Protein AF-A0A0D2QR44-F1 (afdb_monomer)

Sequence (131 aa):
MMFTFQMMFKLMETIKKEKNPEISSSHFKTGRKKSSKQIGGAARLSSQIEKLCNAADNMSQATSSLTPVMDPYGILQAVKVLDSMLGEVPKASPLYFFALKLLLNKDKRIMFLSINPKIRVLWLKTEMEDS

Solvent-accessible surface area (backbone atoms only — not comparable to full-atom values): 8217 Å² total; per-residue (Å²): 126,66,71,63,57,56,52,53,54,56,52,54,57,55,63,62,67,77,72,74,86,84,83,81,87,75,93,77,85,90,76,92,75,92,75,75,90,69,74,48,70,66,59,56,49,51,54,50,51,51,52,50,51,51,51,51,50,52,51,52,48,59,62,66,67,50,73,75,82,71,59,87,71,31,61,71,52,52,50,53,55,53,63,71,40,39,92,84,41,41,90,83,37,72,66,36,58,47,48,60,59,48,44,68,40,66,67,57,28,44,48,59,70,70,44,60,78,93,49,43,67,59,52,54,50,54,56,60,73,76,104

Structure (mmCIF, N/CA/C/O backbone):
data_AF-A0A0D2QR44-F1
#
_entry.id   AF-A0A0D2QR44-F1
#
loop_
_atom_site.group_PDB
_atom_site.id
_atom_site.type_symbol
_atom_site.label_atom_id
_atom_site.label_alt_id
_atom_site.label_comp_id
_atom_site.label_asym_id
_atom_site.label_entity_id
_atom_site.label_seq_id
_atom_site.pdbx_PDB_ins_code
_atom_site.Cartn_x
_atom_site.Cartn_y
_atom_site.Cartn_z
_atom_site.occupancy
_atom_site.B_iso_or_equiv
_atom_site.auth_seq_id
_atom_site.auth_comp_id
_atom_site.auth_asym_id
_atom_site.auth_atom_id
_atom_site.pdbx_PDB_model_num
ATOM 1 N N . MET A 1 1 ? 35.447 -0.495 -7.111 1.00 52.38 1 MET A N 1
ATOM 2 C CA . MET A 1 1 ? 35.273 0.828 -7.759 1.00 52.38 1 MET A CA 1
ATOM 3 C C . MET A 1 1 ? 36.413 1.229 -8.717 1.00 52.38 1 MET A C 1
ATOM 5 O O . MET A 1 1 ? 36.243 2.204 -9.427 1.00 52.38 1 MET A O 1
ATOM 9 N N . MET A 1 2 ? 37.546 0.504 -8.798 1.00 52.31 2 MET A N 1
ATOM 10 C CA . MET A 1 2 ? 38.685 0.869 -9.677 1.00 52.31 2 MET A CA 1
ATOM 11 C C . MET A 1 2 ? 38.517 0.517 -11.168 1.00 52.31 2 MET A C 1
ATOM 13 O O . MET A 1 2 ? 39.146 1.145 -12.015 1.00 52.31 2 MET A O 1
ATOM 17 N N . PHE A 1 3 ? 37.666 -0.452 -11.519 1.00 51.34 3 PHE A N 1
ATOM 18 C CA . PHE A 1 3 ? 37.537 -0.915 -12.910 1.00 51.34 3 PHE A CA 1
ATOM 19 C C . PHE A 1 3 ? 36.900 0.117 -13.854 1.00 51.34 3 PHE A C 1
ATOM 21 O O . PHE A 1 3 ? 37.246 0.175 -15.031 1.00 51.34 3 PHE A O 1
ATOM 28 N N . THR A 1 4 ? 36.022 0.982 -13.343 1.00 63.28 4 THR A N 1
ATOM 29 C CA . THR A 1 4 ? 35.359 2.025 -14.140 1.00 63.28 4 THR A CA 1
ATOM 30 C C . THR A 1 4 ? 36.287 3.201 -14.448 1.00 63.28 4 THR A C 1
ATOM 32 O O . THR A 1 4 ? 36.274 3.716 -15.565 1.00 63.28 4 THR A O 1
ATOM 35 N N . PHE A 1 5 ? 37.159 3.576 -13.508 1.00 67.00 5 PHE A N 1
ATOM 36 C CA . PHE A 1 5 ? 38.155 4.631 -13.721 1.00 67.00 5 PHE A CA 1
ATOM 37 C C . PHE A 1 5 ? 39.214 4.235 -14.755 1.00 67.00 5 PHE A C 1
ATOM 39 O O . PHE A 1 5 ? 39.564 5.047 -15.610 1.00 67.00 5 PHE A O 1
ATOM 46 N N . GLN A 1 6 ? 39.662 2.975 -14.749 1.00 60.22 6 GLN A N 1
ATOM 47 C CA . GLN A 1 6 ? 40.637 2.490 -15.728 1.00 60.22 6 GLN A CA 1
ATOM 48 C C . GLN A 1 6 ? 40.085 2.516 -17.163 1.00 60.22 6 GLN A C 1
ATOM 50 O O . GLN A 1 6 ? 40.810 2.833 -18.109 1.00 60.22 6 GLN A O 1
ATOM 55 N N . MET A 1 7 ? 38.794 2.213 -17.330 1.00 78.56 7 MET A N 1
ATOM 56 C CA . MET A 1 7 ? 38.137 2.222 -18.638 1.00 78.56 7 MET A CA 1
ATOM 57 C C . MET A 1 7 ? 37.952 3.649 -19.172 1.00 78.56 7 MET A C 1
ATOM 59 O O . MET A 1 7 ? 38.228 3.906 -20.343 1.00 78.56 7 MET A O 1
ATOM 63 N N . MET A 1 8 ? 37.578 4.593 -18.301 1.00 78.50 8 MET A N 1
ATOM 64 C CA . MET A 1 8 ? 37.473 6.017 -18.645 1.00 78.50 8 MET A CA 1
ATOM 65 C C . MET A 1 8 ? 38.831 6.630 -19.016 1.00 78.50 8 MET A C 1
ATOM 67 O O . MET A 1 8 ? 38.921 7.368 -19.995 1.00 78.50 8 MET A O 1
ATOM 71 N N . PHE A 1 9 ? 39.905 6.281 -18.297 1.00 78.50 9 PHE A N 1
ATOM 72 C CA . PHE A 1 9 ? 41.252 6.775 -18.604 1.00 78.50 9 PHE A CA 1
ATOM 73 C C . PHE A 1 9 ? 41.734 6.299 -19.984 1.00 78.50 9 PHE A C 1
ATOM 75 O O . PHE A 1 9 ? 42.257 7.084 -20.773 1.00 78.50 9 PHE A O 1
ATOM 82 N N . LYS A 1 10 ? 41.476 5.031 -20.329 1.00 75.38 10 LYS A N 1
ATOM 83 C CA . LYS A 1 10 ? 41.858 4.467 -21.633 1.00 75.38 10 LYS A CA 1
ATOM 84 C C . LYS A 1 10 ? 41.063 5.063 -22.800 1.00 75.38 10 LYS A C 1
ATOM 86 O O . LYS A 1 10 ? 41.621 5.220 -23.887 1.00 75.38 10 LYS A O 1
ATOM 91 N N . LEU A 1 11 ? 39.804 5.433 -22.560 1.00 74.88 11 LEU A N 1
ATOM 92 C CA . LEU A 1 11 ? 38.959 6.136 -23.528 1.00 74.88 11 LEU A CA 1
ATOM 93 C C . LEU A 1 11 ? 39.452 7.575 -23.774 1.00 74.88 11 LEU A C 1
ATOM 95 O O . LEU A 1 11 ? 39.501 8.031 -24.914 1.00 74.88 11 LEU A O 1
ATOM 99 N N . MET A 1 12 ? 39.892 8.272 -22.723 1.00 76.81 12 MET A N 1
ATOM 100 C CA . MET A 1 12 ? 40.434 9.631 -22.841 1.00 76.81 12 MET A CA 1
ATOM 101 C C . MET A 1 12 ? 41.740 9.664 -23.658 1.00 76.81 12 MET A C 1
ATOM 103 O O . MET A 1 12 ? 41.935 10.552 -24.489 1.00 76.81 12 MET A O 1
ATOM 107 N N . GLU A 1 13 ? 42.611 8.668 -23.471 1.00 70.25 13 GLU A N 1
ATOM 108 C CA . GLU A 1 13 ? 43.870 8.528 -24.218 1.00 70.25 13 GLU A CA 1
ATOM 109 C C . GLU A 1 13 ? 43.649 8.229 -25.711 1.00 70.25 13 GLU A C 1
ATOM 111 O O . GLU A 1 13 ? 44.406 8.700 -26.562 1.00 70.25 13 GLU A O 1
ATOM 116 N N . THR A 1 14 ? 42.591 7.486 -26.056 1.00 68.00 14 THR A N 1
ATOM 117 C CA . THR A 1 14 ? 42.259 7.190 -27.461 1.00 68.00 14 THR A CA 1
ATOM 118 C C . THR A 1 14 ? 41.724 8.422 -28.187 1.00 68.00 14 THR A C 1
ATOM 120 O O . THR A 1 14 ? 42.151 8.692 -29.306 1.00 68.00 14 THR A O 1
ATOM 123 N N . ILE A 1 15 ? 40.892 9.232 -27.524 1.00 65.12 15 ILE A N 1
ATOM 124 C CA . ILE A 1 15 ? 40.333 10.470 -28.095 1.00 65.12 15 ILE A CA 1
ATOM 125 C C . ILE A 1 15 ? 41.415 11.548 -28.297 1.00 65.12 15 ILE A C 1
ATOM 127 O O . ILE A 1 15 ? 41.349 12.336 -29.241 1.00 65.12 15 ILE A O 1
ATOM 131 N N . LYS A 1 16 ? 42.450 11.589 -27.447 1.00 57.41 16 LYS A N 1
ATOM 132 C CA . LYS A 1 16 ? 43.563 12.549 -27.585 1.00 57.41 16 LYS A CA 1
ATOM 133 C C . LYS A 1 16 ? 44.485 12.252 -28.771 1.00 57.41 16 LYS A C 1
ATOM 135 O O . LYS A 1 16 ? 45.085 13.181 -29.309 1.00 57.41 16 LYS A O 1
ATOM 140 N N . LYS A 1 17 ? 44.611 10.983 -29.173 1.00 56.00 17 LYS A N 1
ATOM 141 C CA . LYS A 1 17 ? 45.525 10.553 -30.246 1.00 56.00 17 LYS A CA 1
ATOM 142 C C . LYS A 1 17 ? 45.035 10.910 -31.653 1.00 56.00 17 LYS A C 1
ATOM 144 O O . LYS A 1 17 ? 45.849 11.023 -32.561 1.00 56.00 17 LYS A O 1
ATOM 149 N N . GLU A 1 18 ? 43.740 11.156 -31.826 1.00 51.72 18 GLU A N 1
ATOM 150 C CA . GLU A 1 18 ? 43.102 11.475 -33.113 1.00 51.72 18 GLU A CA 1
ATOM 151 C C . GLU A 1 18 ? 43.040 12.994 -33.391 1.00 51.72 18 GLU A C 1
ATOM 153 O O . GLU A 1 18 ? 42.087 13.511 -33.968 1.00 51.72 18 GLU A O 1
ATOM 158 N N . LYS A 1 19 ? 44.032 13.760 -32.918 1.00 46.28 19 LYS A N 1
ATOM 159 C CA . LYS A 1 19 ? 44.048 15.230 -33.039 1.00 46.28 19 LYS A CA 1
ATOM 160 C C . LYS A 1 19 ? 45.389 15.815 -33.481 1.00 46.28 19 LYS A C 1
ATOM 162 O O . LYS A 1 19 ? 45.726 16.927 -33.085 1.00 46.28 19 LYS A O 1
ATOM 167 N N . ASN A 1 20 ? 46.149 15.110 -34.321 1.00 48.16 20 ASN A N 1
ATOM 168 C CA . ASN A 1 20 ? 47.344 15.697 -34.928 1.00 48.16 20 ASN A CA 1
ATOM 169 C C . ASN A 1 20 ? 47.417 15.420 -36.441 1.00 48.16 20 ASN A C 1
ATOM 171 O O . ASN A 1 20 ? 47.643 14.274 -36.828 1.00 48.16 20 ASN A O 1
ATOM 175 N N . PRO A 1 21 ? 47.210 16.428 -37.309 1.00 45.22 21 PRO A N 1
ATOM 176 C CA . PRO A 1 21 ? 47.443 16.289 -38.737 1.00 45.22 21 PRO A CA 1
ATOM 177 C C . PRO A 1 21 ? 48.887 16.693 -39.073 1.00 45.22 21 PRO A C 1
ATOM 179 O O . PRO A 1 21 ? 49.231 17.874 -39.064 1.00 45.22 21 PRO A O 1
ATOM 182 N N . GLU A 1 22 ? 49.735 15.719 -39.404 1.00 40.97 22 GLU A N 1
ATOM 183 C CA . GLU A 1 22 ? 51.009 15.980 -40.084 1.00 40.97 22 GLU A CA 1
ATOM 184 C C . GLU A 1 22 ? 50.724 16.389 -41.538 1.00 40.97 22 GLU A C 1
ATOM 186 O O . GLU A 1 22 ? 50.303 15.584 -42.369 1.00 40.97 22 GLU A O 1
ATOM 191 N N . ILE A 1 23 ? 50.917 17.672 -41.851 1.00 41.09 23 ILE A N 1
ATOM 192 C CA . ILE A 1 23 ? 50.747 18.216 -43.202 1.00 41.09 23 ILE A CA 1
ATOM 193 C C . ILE A 1 23 ? 52.043 17.978 -43.984 1.00 41.09 23 ILE A C 1
ATOM 195 O O . ILE A 1 23 ? 52.993 18.756 -43.909 1.00 41.09 23 ILE A O 1
ATOM 199 N N . SER A 1 24 ? 52.064 16.898 -44.764 1.00 38.44 24 SER A N 1
ATOM 200 C CA . SER A 1 24 ? 53.036 16.685 -45.838 1.00 38.44 24 SER A CA 1
ATOM 201 C C . SER A 1 24 ? 52.588 17.455 -47.085 1.00 38.44 24 SER A C 1
ATOM 203 O O . SER A 1 24 ? 51.606 17.118 -47.748 1.00 38.44 24 SER A O 1
ATOM 205 N N . SER A 1 25 ? 53.297 18.547 -47.358 1.00 50.03 25 SER A N 1
ATOM 206 C CA . SER A 1 25 ? 53.153 19.402 -48.536 1.00 50.03 25 SER A CA 1
ATOM 207 C C . SER A 1 25 ? 53.714 18.701 -49.777 1.00 50.03 25 SER A C 1
ATOM 209 O O . SER A 1 25 ? 54.912 18.429 -49.845 1.00 50.03 25 SER A O 1
ATOM 211 N N . SER A 1 26 ? 52.87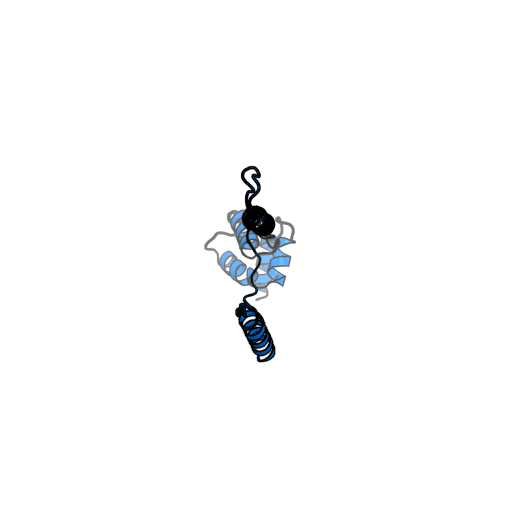8 18.446 -50.789 1.00 45.66 26 SER A N 1
ATOM 212 C CA . SER A 1 26 ? 53.368 18.131 -52.136 1.00 45.66 26 SER A CA 1
ATOM 213 C C . SER A 1 26 ? 52.589 18.890 -53.213 1.00 45.66 26 SER A C 1
ATOM 215 O O . SER A 1 26 ? 51.360 18.905 -53.272 1.00 45.66 26 SER A O 1
ATOM 217 N N . HIS A 1 27 ? 53.368 19.595 -54.032 1.00 43.47 27 HIS A N 1
ATOM 218 C CA . HIS A 1 27 ? 52.964 20.481 -55.115 1.00 43.47 27 HIS A CA 1
ATOM 219 C C . HIS A 1 27 ? 52.148 19.762 -56.200 1.00 43.47 27 HIS A C 1
ATOM 221 O O . HIS A 1 27 ? 52.648 18.837 -56.835 1.00 43.47 27 HIS A O 1
ATOM 227 N N . PHE A 1 28 ? 50.969 20.297 -56.536 1.00 34.66 28 PHE A N 1
ATOM 228 C CA . PHE A 1 28 ? 50.294 20.009 -57.805 1.00 34.66 28 PHE A CA 1
ATOM 229 C C . PHE A 1 28 ? 50.199 21.271 -58.663 1.00 34.66 28 PHE A C 1
ATOM 231 O O . PHE A 1 28 ? 49.721 22.319 -58.231 1.00 34.66 28 PHE A O 1
ATOM 238 N N . LYS A 1 29 ? 50.722 21.164 -59.889 1.00 48.56 29 LYS A N 1
ATOM 239 C CA . LYS A 1 29 ? 50.791 22.247 -60.871 1.00 48.56 29 LYS A CA 1
ATOM 240 C C . LYS A 1 29 ? 49.404 22.603 -61.411 1.00 48.56 29 LYS A C 1
ATOM 242 O O . LYS A 1 29 ? 48.582 21.742 -61.710 1.00 48.56 29 LYS A O 1
ATOM 247 N N . THR A 1 30 ? 49.197 23.904 -61.569 1.00 45.19 30 THR A N 1
ATOM 248 C CA . THR A 1 30 ? 47.971 24.570 -62.005 1.00 45.19 30 THR A CA 1
ATOM 249 C C . THR A 1 30 ? 47.617 24.246 -63.459 1.00 45.19 30 THR A C 1
ATOM 251 O O . THR A 1 30 ? 48.332 24.634 -64.380 1.00 45.19 30 THR A O 1
ATOM 254 N N . GLY A 1 31 ? 46.469 23.598 -63.670 1.00 36.50 31 GLY A N 1
ATOM 255 C CA . GLY A 1 31 ? 45.810 23.452 -64.969 1.00 36.50 31 GLY A CA 1
ATOM 256 C C . GLY A 1 31 ? 44.393 24.021 -64.901 1.00 36.50 31 GLY A C 1
ATOM 257 O O . GLY A 1 31 ? 43.498 23.433 -64.304 1.00 36.50 31 GLY A O 1
ATOM 258 N N . ARG A 1 32 ? 44.188 25.204 -65.484 1.00 58.53 32 ARG A N 1
ATOM 259 C CA . ARG A 1 32 ? 42.919 25.946 -65.495 1.00 58.53 32 ARG A CA 1
ATOM 260 C C . ARG A 1 32 ? 41.896 25.254 -66.405 1.00 58.53 32 ARG A C 1
ATOM 262 O O . ARG A 1 32 ? 42.093 25.242 -67.616 1.00 58.53 32 ARG A O 1
ATOM 269 N N . LYS A 1 33 ? 40.762 24.785 -65.866 1.00 45.53 33 LYS A N 1
ATOM 270 C CA . LYS A 1 33 ? 39.516 24.593 -66.638 1.00 45.53 33 LYS A CA 1
ATOM 271 C C . LYS A 1 33 ? 38.262 24.722 -65.759 1.00 45.53 33 LYS A C 1
ATOM 273 O O . LYS A 1 33 ? 38.188 24.178 -64.666 1.00 45.53 33 LYS A O 1
ATOM 278 N N . LYS A 1 34 ? 37.303 25.500 -66.279 1.00 60.25 34 LYS A N 1
ATOM 279 C CA . LYS A 1 34 ? 35.961 25.805 -65.750 1.00 60.25 34 LYS A CA 1
ATOM 280 C C . LYS A 1 34 ? 35.230 24.551 -65.254 1.00 60.25 34 LYS A C 1
ATOM 282 O O . LYS A 1 34 ? 35.080 23.608 -66.024 1.00 60.25 34 LYS A O 1
ATOM 287 N N . SER A 1 35 ? 34.643 24.608 -64.059 1.00 48.53 35 SER A N 1
ATOM 288 C CA . SER A 1 35 ? 33.448 23.821 -63.743 1.00 48.53 35 SER A CA 1
ATOM 289 C C . SER A 1 35 ? 32.575 24.529 -62.702 1.00 48.53 35 SER A C 1
ATOM 291 O O . SER A 1 35 ? 33.053 25.272 -61.847 1.00 48.53 35 SER A O 1
ATOM 293 N N . SER A 1 36 ? 31.268 24.365 -62.897 1.00 55.34 36 SER A N 1
ATOM 294 C CA . SER A 1 36 ? 30.138 24.817 -62.082 1.00 55.34 36 SER A CA 1
ATOM 295 C C . SER A 1 36 ? 30.382 24.683 -60.585 1.00 55.34 36 SER A C 1
ATOM 297 O O . SER A 1 36 ? 30.981 23.687 -60.197 1.00 55.34 36 SER A O 1
ATOM 299 N N . LYS A 1 37 ? 29.849 25.625 -59.781 1.00 58.53 37 LYS A N 1
ATOM 300 C CA . LYS A 1 37 ? 29.817 25.634 -58.301 1.00 58.53 37 LYS A CA 1
ATOM 301 C C . LYS A 1 37 ? 29.807 24.213 -57.721 1.00 58.53 37 LYS A C 1
ATOM 303 O O . LYS A 1 37 ? 28.756 23.636 -57.454 1.00 58.53 37 LYS A O 1
ATOM 308 N N . GLN A 1 38 ? 31.000 23.657 -57.544 1.00 55.88 38 GLN A N 1
ATOM 309 C CA . GLN A 1 38 ? 31.226 22.435 -56.805 1.00 55.88 38 GLN A CA 1
ATOM 310 C C . GLN A 1 38 ? 31.025 22.866 -55.363 1.00 55.88 38 GLN A C 1
ATOM 312 O O . GLN A 1 38 ? 31.895 23.498 -54.768 1.00 55.88 38 GLN A O 1
ATOM 317 N N . ILE A 1 39 ? 29.840 22.601 -54.815 1.00 57.97 39 ILE A N 1
ATOM 318 C CA . ILE A 1 39 ? 29.684 22.545 -53.365 1.00 57.97 39 ILE A CA 1
ATOM 319 C C . ILE A 1 39 ? 30.705 21.495 -52.939 1.00 57.97 39 ILE A C 1
ATOM 321 O O . ILE A 1 39 ? 30.549 20.316 -53.271 1.00 57.97 39 ILE A O 1
ATOM 325 N N . GLY A 1 40 ? 31.814 21.964 -52.359 1.00 61.62 40 GLY A N 1
ATOM 326 C CA . GLY A 1 40 ? 32.989 21.144 -52.097 1.00 61.62 40 GLY A CA 1
ATOM 327 C C . GLY A 1 40 ? 32.571 19.875 -51.370 1.00 61.62 40 GLY A C 1
ATOM 328 O O . GLY A 1 40 ? 31.672 19.922 -50.529 1.00 61.62 40 GLY A O 1
ATOM 329 N N . GLY A 1 41 ? 33.189 18.737 -51.697 1.00 64.31 41 GLY A N 1
ATOM 330 C CA . GLY A 1 41 ? 32.856 17.449 -51.076 1.00 64.31 41 GLY A CA 1
ATOM 331 C C . GLY A 1 41 ? 32.787 17.532 -49.545 1.00 64.31 41 GLY A C 1
ATOM 332 O O . GLY A 1 41 ? 31.906 16.930 -48.943 1.00 64.31 41 GLY A O 1
ATOM 333 N N . ALA A 1 42 ? 33.610 18.397 -48.943 1.00 65.56 42 ALA A N 1
ATOM 334 C CA . ALA A 1 42 ? 33.578 18.741 -47.524 1.00 65.56 42 ALA A CA 1
ATOM 335 C C . ALA A 1 42 ? 32.238 19.341 -47.041 1.00 65.56 42 ALA A C 1
ATOM 337 O O . ALA A 1 42 ? 31.734 18.935 -46.001 1.00 65.56 42 ALA A O 1
ATOM 338 N N . ALA A 1 43 ? 31.617 20.254 -47.794 1.00 71.69 43 ALA A N 1
ATOM 339 C CA . ALA A 1 43 ? 30.329 20.856 -47.435 1.00 71.69 43 ALA A CA 1
ATOM 340 C C . ALA A 1 43 ? 29.164 19.856 -47.560 1.00 71.69 43 ALA A C 1
ATOM 342 O O . ALA A 1 43 ? 28.252 19.861 -46.733 1.00 71.69 43 ALA A O 1
ATOM 343 N N . ARG A 1 44 ? 29.209 18.949 -48.552 1.00 78.12 44 ARG A N 1
ATOM 344 C CA . ARG A 1 44 ? 28.227 17.850 -48.664 1.00 78.12 44 ARG A CA 1
ATOM 345 C C . ARG A 1 44 ? 28.376 16.854 -47.515 1.00 78.12 44 ARG A C 1
ATOM 347 O O . ARG A 1 44 ? 27.368 16.476 -46.926 1.00 78.12 44 ARG A O 1
ATOM 354 N N . LEU A 1 45 ? 29.612 16.486 -47.177 1.00 83.31 45 LEU A N 1
ATOM 355 C CA . LEU A 1 45 ? 29.911 15.579 -46.071 1.00 83.31 45 LEU A CA 1
ATOM 356 C C . LEU A 1 45 ? 29.486 16.178 -44.725 1.00 83.31 45 LEU A C 1
ATOM 358 O O . LEU A 1 45 ? 28.825 15.506 -43.942 1.00 83.31 45 LEU A O 1
ATOM 362 N N . SER A 1 46 ? 29.776 17.459 -44.490 1.00 83.94 46 SER A N 1
A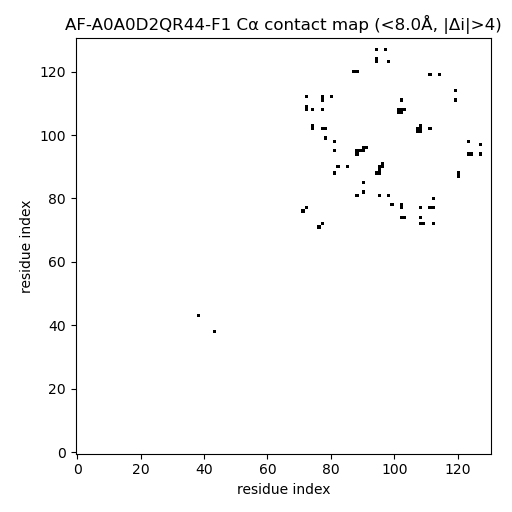TOM 363 C CA . SER A 1 46 ? 29.362 18.150 -43.265 1.00 83.94 46 SER A CA 1
ATOM 364 C C . SER A 1 46 ? 27.840 18.153 -43.089 1.00 83.94 46 SER A C 1
ATOM 366 O O . SER A 1 46 ? 27.358 17.883 -41.994 1.00 83.94 46 SER A O 1
ATOM 368 N N . SER A 1 47 ? 27.074 18.380 -44.163 1.00 84.50 47 SER A N 1
ATOM 369 C CA . SER A 1 47 ? 25.605 18.301 -44.114 1.00 84.50 47 SER A CA 1
ATOM 370 C C . SER A 1 47 ? 25.099 16.880 -43.834 1.00 84.50 47 SER A C 1
ATOM 372 O O . SER A 1 47 ? 24.069 16.701 -43.187 1.00 84.50 47 SER A O 1
ATOM 374 N N . GLN A 1 48 ? 25.804 15.850 -44.311 1.00 90.50 48 GLN A N 1
ATOM 375 C CA . GLN A 1 48 ? 25.452 14.459 -44.017 1.00 90.50 48 GLN A CA 1
ATOM 376 C C . GLN A 1 48 ? 25.739 14.089 -42.559 1.00 90.50 48 GLN A C 1
ATOM 378 O O . GLN A 1 48 ? 24.919 13.407 -41.949 1.00 90.50 48 GLN A O 1
ATOM 383 N N . ILE A 1 49 ? 26.849 14.575 -41.998 1.00 87.88 49 ILE A N 1
ATOM 384 C CA . ILE A 1 49 ? 27.184 14.399 -40.579 1.00 87.88 49 ILE A CA 1
ATOM 385 C C . ILE A 1 49 ? 26.134 15.089 -39.704 1.00 87.88 49 ILE A C 1
ATOM 387 O O . ILE A 1 49 ? 25.604 14.466 -38.794 1.00 87.88 49 ILE A O 1
ATOM 391 N N . GLU A 1 50 ? 25.759 16.329 -40.024 1.00 88.88 50 GLU A N 1
ATOM 392 C CA . GLU A 1 50 ? 24.721 17.065 -39.292 1.00 88.88 50 GLU A CA 1
ATOM 393 C C . GLU A 1 50 ? 23.373 16.328 -39.305 1.00 88.88 50 GLU A C 1
ATOM 395 O O . GLU A 1 50 ? 22.732 16.168 -38.268 1.00 88.88 50 GLU A O 1
ATOM 400 N N . LYS A 1 51 ? 22.962 15.799 -40.464 1.00 89.94 51 LYS A N 1
ATOM 401 C CA . LYS A 1 51 ? 21.742 14.984 -40.576 1.00 89.94 51 LYS A CA 1
ATOM 402 C C . LYS A 1 51 ? 21.812 13.709 -39.744 1.00 89.94 51 LYS A C 1
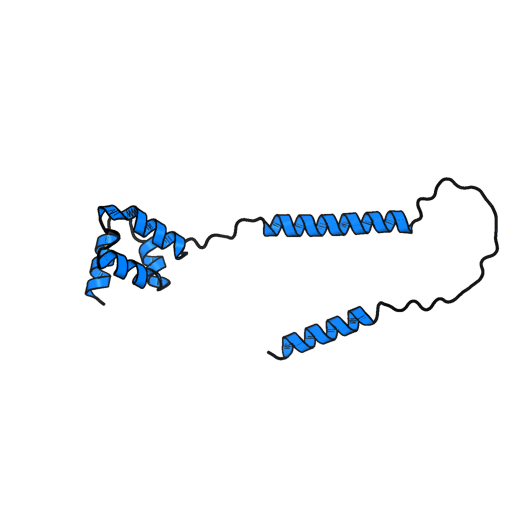ATOM 404 O O . LYS A 1 51 ? 20.797 13.321 -39.174 1.00 89.94 51 LYS A O 1
ATOM 409 N N . LEU A 1 52 ? 22.978 13.065 -39.681 1.00 88.56 52 LEU A N 1
ATOM 410 C CA . LEU A 1 52 ? 23.176 11.863 -38.876 1.00 88.56 52 LEU A CA 1
ATOM 411 C C . LEU A 1 52 ? 23.113 12.180 -37.378 1.00 88.56 52 LEU A C 1
ATOM 413 O O . LEU A 1 52 ? 22.429 11.463 -36.654 1.00 88.56 52 LEU A O 1
ATOM 417 N N . CYS A 1 53 ? 23.751 13.268 -36.933 1.00 87.69 53 CYS A N 1
ATOM 418 C CA . CYS A 1 53 ? 23.663 13.740 -35.549 1.00 87.69 53 CYS A CA 1
ATOM 419 C C . CYS A 1 53 ? 22.213 14.048 -35.171 1.00 87.69 53 CYS A C 1
ATOM 421 O O . CYS A 1 53 ? 21.702 13.489 -34.209 1.00 87.69 53 CYS A O 1
ATOM 423 N N . ASN A 1 54 ? 21.506 14.822 -35.997 1.00 87.56 54 ASN A N 1
ATOM 424 C CA . ASN A 1 54 ? 20.104 15.152 -35.755 1.00 87.56 54 ASN A CA 1
ATOM 425 C C . ASN A 1 54 ? 19.205 13.905 -35.746 1.00 87.56 54 ASN A C 1
ATOM 427 O O . ASN A 1 54 ? 18.281 13.821 -34.945 1.00 87.56 54 ASN A O 1
ATOM 431 N N . ALA A 1 55 ? 19.453 12.922 -36.617 1.00 86.06 55 ALA A N 1
ATOM 432 C CA . ALA 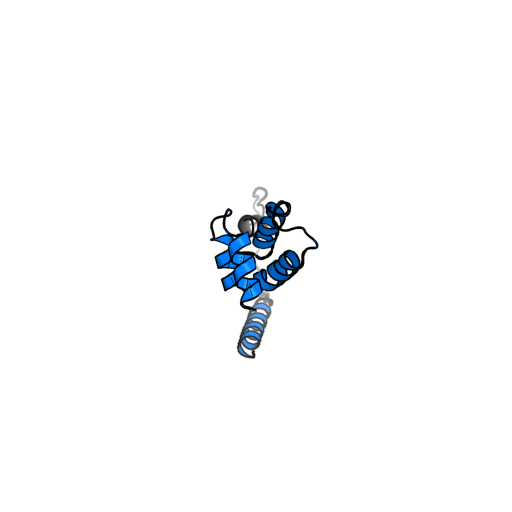A 1 55 ? 18.702 11.667 -36.620 1.00 86.06 55 ALA A CA 1
ATOM 433 C C . ALA A 1 55 ? 18.970 10.830 -35.359 1.00 86.06 55 ALA A C 1
ATOM 435 O O . ALA A 1 55 ? 18.030 10.278 -34.790 1.00 86.06 55 ALA A O 1
ATOM 436 N N . ALA A 1 56 ? 20.225 10.764 -34.909 1.00 83.25 56 ALA A N 1
ATOM 437 C CA . ALA A 1 56 ? 20.612 10.068 -33.686 1.00 83.25 56 ALA A CA 1
ATOM 438 C C . ALA A 1 56 ? 20.029 10.747 -32.438 1.00 83.25 56 ALA A C 1
ATOM 440 O O . ALA A 1 56 ? 19.454 10.067 -31.588 1.00 83.25 56 ALA A O 1
ATOM 441 N N . ASP A 1 57 ? 20.098 12.077 -32.365 1.00 81.44 57 ASP A N 1
ATOM 442 C CA . ASP A 1 57 ? 19.516 12.861 -31.278 1.00 81.44 57 ASP A CA 1
ATOM 443 C C . ASP A 1 57 ? 17.992 12.718 -31.262 1.00 81.44 57 ASP A C 1
ATOM 445 O O . ASP A 1 57 ? 17.422 12.396 -30.224 1.00 81.44 57 ASP A O 1
ATOM 449 N N . ASN A 1 58 ? 17.323 12.847 -32.412 1.00 80.50 58 ASN A N 1
ATOM 450 C CA . ASN A 1 58 ? 15.872 12.673 -32.508 1.00 80.50 58 ASN A CA 1
ATOM 451 C C . ASN A 1 58 ? 15.429 11.251 -32.147 1.00 80.50 58 ASN A C 1
ATOM 453 O O . ASN A 1 58 ? 14.409 11.083 -31.483 1.00 80.50 58 ASN A O 1
ATOM 457 N N . MET A 1 59 ? 16.188 10.227 -32.543 1.00 75.75 59 MET A N 1
ATOM 458 C CA . MET A 1 59 ? 15.918 8.843 -32.151 1.00 75.75 59 MET A CA 1
ATOM 459 C C . MET A 1 59 ? 16.086 8.664 -30.638 1.00 75.75 59 MET A C 1
ATOM 461 O O . MET A 1 59 ? 15.200 8.111 -29.993 1.00 75.75 59 MET A O 1
ATOM 465 N N . SER A 1 60 ? 17.168 9.198 -30.064 1.00 67.19 60 SER A N 1
ATOM 466 C CA . SER A 1 60 ? 17.446 9.150 -28.625 1.00 67.19 60 SER A CA 1
ATOM 467 C C . SER A 1 60 ? 16.359 9.867 -27.807 1.00 67.19 60 SER A C 1
ATOM 469 O O . SER A 1 60 ? 15.848 9.318 -26.827 1.00 67.19 60 SER A O 1
ATOM 471 N N . GLN A 1 61 ? 15.911 11.041 -28.265 1.00 66.44 61 GLN A N 1
ATOM 472 C CA . GLN A 1 61 ? 14.805 11.807 -27.677 1.00 66.44 61 GLN A CA 1
ATOM 473 C C . GLN A 1 61 ? 13.446 11.103 -27.832 1.00 66.44 61 GLN A C 1
ATOM 475 O O . GLN A 1 61 ? 12.639 11.099 -26.898 1.00 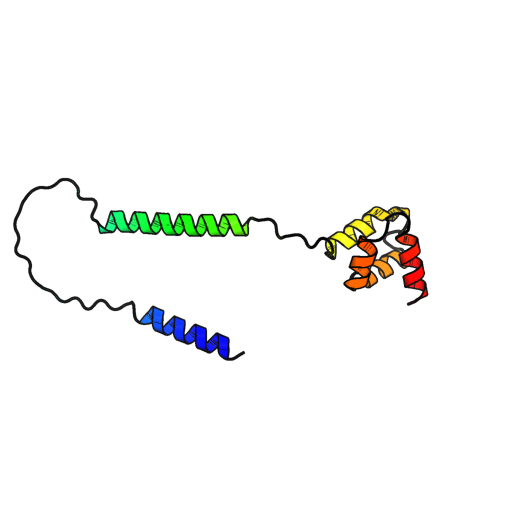66.44 61 GLN A O 1
ATOM 480 N N . ALA A 1 62 ? 13.191 10.445 -28.966 1.00 61.44 62 ALA A N 1
ATOM 481 C CA . ALA A 1 62 ? 11.970 9.668 -29.178 1.00 61.44 62 ALA A CA 1
ATOM 482 C C . ALA A 1 62 ? 11.888 8.456 -28.231 1.00 61.44 62 ALA A C 1
ATOM 484 O O . ALA A 1 62 ? 10.808 8.143 -27.738 1.00 61.44 62 ALA A O 1
ATOM 485 N N . THR A 1 63 ? 13.016 7.816 -27.903 1.00 59.50 63 THR A N 1
ATOM 486 C CA . THR A 1 63 ? 13.058 6.752 -26.881 1.00 59.50 63 THR A CA 1
ATOM 487 C C . THR A 1 63 ? 13.042 7.269 -25.442 1.00 59.50 63 THR A C 1
ATOM 489 O O . THR A 1 63 ? 12.479 6.604 -24.580 1.00 59.50 63 THR A O 1
ATOM 492 N N . SER A 1 64 ? 13.614 8.446 -25.163 1.00 58.94 64 SER A N 1
ATOM 493 C CA . SER A 1 64 ? 13.603 9.065 -23.823 1.00 58.94 64 SER A CA 1
ATOM 494 C C . SER A 1 64 ? 12.223 9.616 -23.429 1.00 58.94 64 SER A C 1
ATOM 496 O O . SER A 1 64 ? 11.875 9.665 -22.252 1.00 58.94 64 SER A O 1
ATOM 498 N N . SER A 1 65 ? 11.407 9.998 -24.417 1.00 57.94 65 SER A N 1
ATOM 499 C CA . SER A 1 65 ? 10.031 10.476 -24.215 1.00 57.94 65 SER A CA 1
ATOM 500 C C . SER A 1 65 ? 8.991 9.363 -24.044 1.00 57.94 65 SER A C 1
ATOM 502 O O . SER A 1 65 ? 7.817 9.669 -23.820 1.00 57.94 65 SER A O 1
ATOM 504 N N . LEU A 1 66 ? 9.392 8.080 -24.070 1.00 62.09 66 LEU A N 1
ATOM 505 C CA . LEU A 1 66 ? 8.536 7.030 -23.523 1.00 62.09 66 LEU A CA 1
ATOM 506 C C . LEU A 1 66 ? 8.327 7.337 -22.042 1.00 62.09 66 LEU A C 1
ATOM 508 O O . LEU A 1 66 ? 9.272 7.318 -21.254 1.00 62.09 66 LEU A O 1
ATOM 512 N N . THR A 1 67 ? 7.074 7.622 -21.680 1.00 63.81 67 THR A N 1
ATOM 513 C CA . THR A 1 67 ? 6.626 7.756 -20.292 1.00 63.81 67 THR A CA 1
ATOM 514 C C . THR A 1 67 ? 7.334 6.717 -19.431 1.00 63.81 67 THR A C 1
ATOM 516 O O . THR A 1 67 ? 7.289 5.536 -19.803 1.00 63.81 67 THR A O 1
ATOM 519 N N . PRO A 1 68 ? 7.981 7.111 -18.316 1.00 64.25 68 PRO A N 1
ATOM 520 C CA . PRO A 1 68 ? 8.616 6.146 -17.437 1.00 64.25 68 PRO A CA 1
ATOM 521 C C . PRO A 1 68 ? 7.575 5.084 -17.118 1.00 64.25 68 PRO A C 1
ATOM 523 O O . PRO A 1 68 ? 6.459 5.424 -16.719 1.00 64.25 68 PRO A O 1
ATOM 526 N N . VAL A 1 69 ? 7.918 3.821 -17.381 1.00 66.12 69 VAL A N 1
ATOM 527 C CA . VAL A 1 69 ? 7.072 2.674 -17.052 1.00 66.12 69 VAL A CA 1
ATOM 528 C C . VAL A 1 69 ? 6.724 2.822 -15.577 1.00 66.12 69 VAL A C 1
ATOM 530 O O . VAL A 1 69 ? 7.578 2.635 -14.711 1.00 66.12 69 VAL A O 1
ATOM 533 N N . MET A 1 70 ? 5.504 3.283 -15.294 1.00 73.94 70 MET A N 1
ATOM 534 C CA . MET A 1 70 ? 5.084 3.528 -13.926 1.00 73.94 70 MET A CA 1
ATOM 535 C C . MET A 1 70 ? 5.022 2.170 -13.247 1.00 73.94 70 MET A C 1
ATOM 537 O O . MET A 1 70 ? 4.288 1.295 -13.702 1.00 73.94 70 MET A O 1
ATOM 541 N N . ASP A 1 71 ? 5.802 1.998 -12.179 1.00 84.06 71 ASP A N 1
ATOM 542 C CA . ASP A 1 71 ? 5.721 0.811 -11.335 1.00 84.06 71 ASP A CA 1
ATOM 543 C C . ASP A 1 71 ? 4.255 0.640 -10.895 1.00 84.06 71 ASP A C 1
ATOM 545 O O . ASP A 1 71 ? 3.742 1.502 -10.166 1.00 84.06 71 ASP A O 1
ATOM 549 N N . PRO A 1 72 ? 3.558 -0.429 -11.331 1.00 85.44 72 PRO A N 1
ATOM 550 C CA . PRO A 1 72 ? 2.158 -0.643 -10.975 1.00 85.44 72 PRO A CA 1
ATOM 551 C C . PRO A 1 72 ? 1.980 -0.812 -9.462 1.00 85.44 72 PRO A C 1
ATOM 553 O O . PRO A 1 72 ? 0.887 -0.584 -8.942 1.00 85.44 72 PRO A O 1
ATOM 556 N N . TYR A 1 73 ? 3.062 -1.139 -8.749 1.00 90.88 73 TYR A N 1
ATOM 557 C CA . TYR A 1 73 ? 3.113 -1.251 -7.299 1.00 90.88 73 TYR A CA 1
ATOM 558 C C . TYR A 1 73 ? 3.891 -0.110 -6.641 1.00 90.88 73 TYR A C 1
ATOM 560 O O . TYR A 1 73 ? 4.358 -0.251 -5.509 1.00 90.88 73 TYR A O 1
ATOM 568 N N . GLY A 1 74 ? 4.024 1.032 -7.317 1.00 93.88 74 GLY A N 1
ATOM 569 C CA . GLY A 1 74 ? 4.719 2.196 -6.787 1.00 93.88 74 GLY A CA 1
ATOM 570 C C . GLY A 1 74 ? 4.043 2.766 -5.535 1.00 93.88 74 GLY A C 1
ATOM 571 O O . GLY A 1 74 ? 2.824 2.695 -5.366 1.00 93.88 74 GLY A O 1
ATOM 572 N N . ILE A 1 75 ? 4.833 3.397 -4.661 1.00 95.44 75 ILE A N 1
ATOM 573 C CA . ILE A 1 75 ? 4.333 4.035 -3.426 1.00 95.44 75 ILE A CA 1
ATOM 574 C C . ILE A 1 75 ? 3.239 5.058 -3.746 1.00 95.44 75 ILE A C 1
ATOM 576 O O . ILE A 1 75 ? 2.187 5.053 -3.113 1.00 95.44 75 ILE A O 1
ATOM 580 N N . LEU A 1 76 ? 3.445 5.887 -4.774 1.00 95.06 76 LEU A N 1
ATOM 581 C CA . LEU A 1 76 ? 2.459 6.883 -5.192 1.00 95.06 76 LEU A CA 1
ATOM 582 C C . LEU A 1 76 ? 1.120 6.241 -5.584 1.00 95.06 76 LEU A C 1
ATOM 584 O O . LEU A 1 76 ? 0.065 6.786 -5.274 1.00 95.06 76 LEU A O 1
ATOM 588 N N . GLN A 1 77 ? 1.156 5.077 -6.236 1.00 95.19 77 GLN A N 1
ATOM 589 C CA . GLN A 1 77 ? -0.052 4.350 -6.616 1.00 95.19 77 GLN A CA 1
ATOM 590 C C . GLN A 1 77 ? -0.776 3.798 -5.385 1.00 95.19 77 GLN A C 1
ATOM 592 O O . GLN A 1 77 ? -1.990 3.948 -5.267 1.00 95.19 77 GLN A O 1
ATOM 597 N N . ALA A 1 78 ? -0.036 3.223 -4.438 1.00 96.25 78 ALA A N 1
ATOM 598 C CA . ALA A 1 78 ? -0.605 2.725 -3.190 1.00 96.25 78 ALA A CA 1
ATOM 599 C C . ALA A 1 78 ? -1.243 3.835 -2.345 1.00 96.25 78 ALA A C 1
ATOM 601 O O . ALA A 1 78 ? -2.352 3.656 -1.845 1.00 96.25 78 ALA A O 1
ATOM 602 N N . VAL A 1 79 ? -0.595 5.001 -2.250 1.00 96.38 79 VAL A N 1
ATOM 603 C CA . VAL A 1 79 ? -1.144 6.165 -1.538 1.00 96.38 79 VAL A CA 1
ATOM 604 C C . VAL A 1 79 ? -2.413 6.678 -2.219 1.00 96.38 79 VAL A C 1
ATOM 606 O O . VAL A 1 79 ? -3.398 6.918 -1.533 1.00 96.38 79 VAL A O 1
ATOM 609 N N . LYS A 1 80 ? -2.451 6.763 -3.556 1.00 95.94 80 LYS A N 1
ATOM 610 C CA . LYS A 1 80 ? -3.679 7.128 -4.290 1.00 95.94 80 LYS A CA 1
ATOM 611 C C . LYS A 1 80 ? -4.834 6.170 -3.997 1.00 95.94 80 LYS A C 1
ATOM 613 O O . LYS A 1 80 ? -5.970 6.604 -3.831 1.00 95.94 80 LYS A O 1
ATOM 618 N N . VAL A 1 81 ? -4.550 4.869 -3.928 1.00 96.25 81 VAL A N 1
ATOM 619 C CA . VAL A 1 81 ? -5.556 3.857 -3.585 1.00 96.25 81 VAL A CA 1
ATOM 620 C C . VAL A 1 81 ? -6.016 4.004 -2.131 1.00 96.25 81 VAL A C 1
ATOM 622 O O . VAL A 1 81 ? -7.217 3.924 -1.881 1.00 96.25 81 VAL A O 1
ATOM 625 N N . LEU A 1 82 ? -5.112 4.277 -1.189 1.00 96.56 82 LEU A N 1
ATOM 626 C CA . LEU A 1 82 ? -5.465 4.564 0.206 1.00 96.56 82 LEU A CA 1
ATOM 627 C C . LEU A 1 82 ? -6.326 5.837 0.330 1.00 96.56 82 LEU A C 1
ATOM 629 O O . LEU A 1 82 ? -7.334 5.841 1.029 1.00 96.56 82 LEU A O 1
ATOM 633 N N . ASP A 1 83 ? -5.992 6.893 -0.408 1.00 95.75 83 ASP A N 1
ATOM 634 C CA . ASP A 1 83 ? -6.776 8.133 -0.457 1.00 95.75 83 ASP A CA 1
ATOM 635 C C . ASP A 1 83 ? -8.164 7.934 -1.108 1.00 95.75 83 ASP A C 1
ATOM 637 O O . ASP A 1 83 ? -9.096 8.688 -0.838 1.00 95.75 83 ASP A O 1
ATOM 641 N N . SER A 1 84 ? -8.350 6.907 -1.944 1.00 95.50 84 SER A N 1
ATOM 642 C CA . SER A 1 84 ? -9.665 6.598 -2.532 1.00 95.50 84 SER A CA 1
ATOM 643 C C . SER A 1 84 ? -10.649 5.955 -1.544 1.00 95.50 84 SER A C 1
ATOM 645 O O . SER A 1 84 ? -11.851 5.946 -1.794 1.00 95.50 84 SER A O 1
ATOM 647 N N . MET A 1 85 ? -10.155 5.452 -0.407 1.00 94.56 85 MET A N 1
ATOM 648 C CA . MET A 1 85 ? -10.946 4.783 0.636 1.00 94.56 85 MET A CA 1
ATOM 649 C C . MET A 1 85 ? -11.118 5.639 1.901 1.00 94.56 85 MET A C 1
ATOM 651 O O . MET A 1 85 ? -11.408 5.114 2.973 1.00 94.56 85 MET A O 1
ATOM 655 N N . LEU A 1 86 ? -10.999 6.969 1.785 1.00 92.25 86 LEU A N 1
ATOM 656 C CA . LEU A 1 86 ? -11.154 7.906 2.909 1.00 92.25 86 LEU A CA 1
ATOM 657 C C . LEU A 1 86 ? -12.517 7.833 3.621 1.00 92.25 86 LEU A C 1
ATOM 659 O O . LEU A 1 86 ? -12.610 8.249 4.774 1.00 92.25 86 LEU A O 1
ATOM 663 N N . GLY A 1 87 ? -13.555 7.298 2.966 1.00 91.12 87 GLY A N 1
ATOM 664 C CA . GLY A 1 87 ? -14.854 7.037 3.598 1.00 91.12 87 GLY A CA 1
ATOM 665 C C . GLY A 1 87 ? -14.797 5.961 4.690 1.00 91.12 87 GLY A C 1
ATOM 666 O O . GLY A 1 87 ? -15.546 6.032 5.658 1.00 91.12 87 GLY A O 1
ATOM 667 N N . GLU A 1 88 ? -13.882 4.999 4.566 1.00 92.00 88 GLU A N 1
ATOM 668 C CA . GLU A 1 88 ? -13.680 3.918 5.539 1.00 92.00 88 GLU A CA 1
ATOM 669 C C . GLU A 1 88 ? -12.412 4.124 6.385 1.00 92.00 88 GLU A C 1
ATOM 671 O O . GLU A 1 88 ? -12.339 3.656 7.523 1.00 92.00 88 GLU A O 1
ATOM 676 N N . VAL A 1 89 ? -11.416 4.839 5.845 1.00 94.12 89 VAL A N 1
ATOM 677 C CA . VAL A 1 89 ? -10.123 5.119 6.486 1.00 94.12 89 VAL A CA 1
ATOM 678 C C . VAL A 1 89 ? -9.870 6.634 6.517 1.00 94.12 89 VAL A C 1
ATOM 680 O O . VAL A 1 89 ? -9.207 7.168 5.629 1.00 94.12 89 VAL A O 1
ATOM 683 N N . PRO A 1 90 ? -10.367 7.365 7.531 1.00 94.81 90 PRO A N 1
ATOM 684 C CA . PRO A 1 90 ? -10.200 8.817 7.606 1.00 94.81 90 PRO A CA 1
ATOM 685 C C . PRO A 1 90 ? -8.724 9.252 7.638 1.00 94.81 90 PRO A C 1
ATOM 687 O O . PRO A 1 90 ? -7.914 8.636 8.331 1.00 94.81 90 PRO A O 1
ATOM 690 N N . LYS A 1 91 ? -8.382 10.367 6.969 1.00 88.94 91 LYS A N 1
ATOM 691 C CA . LYS A 1 91 ? -6.998 10.853 6.723 1.00 88.94 91 LYS A CA 1
ATOM 692 C C . LYS A 1 91 ? -6.165 11.175 7.976 1.00 88.94 91 LYS A C 1
ATOM 694 O O . LYS A 1 91 ? -4.951 11.311 7.895 1.00 88.94 91 LYS A O 1
ATOM 699 N N . ALA A 1 92 ? -6.816 11.297 9.129 1.00 91.56 92 ALA A N 1
ATOM 700 C CA . ALA A 1 92 ? -6.186 11.540 10.428 1.00 91.56 92 ALA A CA 1
ATOM 701 C C . ALA A 1 92 ? -6.390 10.379 11.420 1.00 91.56 92 ALA A C 1
ATOM 703 O O . ALA A 1 92 ? -6.104 10.517 12.607 1.00 91.56 92 ALA A O 1
ATOM 704 N N . SER A 1 93 ? -6.912 9.240 10.958 1.00 96.31 93 SER A N 1
ATOM 705 C CA . SER A 1 93 ? -7.098 8.065 11.808 1.00 96.31 93 SER A CA 1
ATOM 706 C C . SER A 1 93 ? -5.758 7.368 12.090 1.00 96.31 93 SER A C 1
ATOM 708 O O . SER A 1 93 ? -4.870 7.379 11.231 1.00 96.31 93 SER A O 1
ATOM 710 N N . PRO A 1 94 ? -5.608 6.694 13.247 1.00 96.38 94 PRO A N 1
ATOM 711 C CA . PRO A 1 94 ? -4.449 5.840 13.508 1.00 96.38 94 PRO A CA 1
ATOM 712 C C . PRO A 1 94 ? -4.221 4.809 12.394 1.00 96.38 94 PRO A C 1
ATOM 714 O O . PRO A 1 94 ? -3.089 4.608 11.963 1.00 96.38 94 PRO A O 1
ATOM 717 N N . LEU A 1 95 ? -5.311 4.245 11.859 1.00 96.56 95 LEU A N 1
ATOM 718 C CA . LEU A 1 95 ? -5.283 3.272 10.768 1.00 96.56 95 LEU A CA 1
ATOM 719 C C . LEU A 1 95 ? -4.684 3.852 9.476 1.00 96.56 95 LEU A C 1
ATOM 721 O O . LEU A 1 95 ? -3.942 3.163 8.783 1.00 96.56 95 LEU A O 1
ATOM 725 N N . TYR A 1 96 ? -4.952 5.123 9.166 1.00 97.25 96 TYR A N 1
ATOM 726 C CA . TYR A 1 96 ? -4.376 5.794 7.998 1.00 97.25 96 TYR A CA 1
ATOM 727 C C . TYR A 1 96 ? -2.856 5.954 8.125 1.00 97.25 96 TYR A C 1
ATOM 729 O O . TYR A 1 96 ? -2.109 5.613 7.207 1.00 97.25 96 TYR A O 1
ATOM 737 N N . PHE A 1 97 ? -2.372 6.419 9.282 1.00 96.56 97 PHE A N 1
ATOM 738 C CA . PHE A 1 97 ? -0.931 6.541 9.530 1.00 96.56 97 PHE A CA 1
ATOM 739 C C . PHE A 1 97 ? -0.234 5.179 9.595 1.00 96.56 97 PHE A C 1
ATOM 741 O O . PHE A 1 97 ? 0.892 5.048 9.108 1.00 96.56 97 PHE A O 1
ATOM 748 N N . PHE A 1 98 ? -0.898 4.169 10.159 1.00 97.50 98 PHE A N 1
ATOM 749 C CA . PHE A 1 98 ? -0.428 2.788 10.124 1.00 97.50 98 PHE A CA 1
ATOM 750 C C . PHE A 1 98 ? -0.283 2.297 8.680 1.00 97.50 98 PHE A C 1
ATOM 752 O O . PHE A 1 98 ? 0.799 1.855 8.295 1.00 97.50 98 PHE A O 1
ATOM 759 N N . ALA A 1 99 ? -1.317 2.467 7.852 1.00 97.19 99 ALA A N 1
ATOM 760 C CA . ALA A 1 99 ? -1.287 2.076 6.448 1.00 97.19 99 ALA A CA 1
ATOM 761 C C . ALA A 1 99 ? -0.136 2.759 5.694 1.00 97.19 99 ALA A C 1
ATOM 763 O O . ALA A 1 99 ? 0.607 2.087 4.985 1.00 97.19 99 ALA A O 1
ATOM 764 N N . LEU A 1 100 ? 0.096 4.061 5.894 1.00 96.75 100 LEU A N 1
ATOM 765 C CA . LEU A 1 100 ? 1.233 4.753 5.273 1.00 96.75 100 LEU A CA 1
ATOM 766 C C . LEU A 1 100 ? 2.584 4.114 5.623 1.00 96.75 100 LEU A C 1
ATOM 768 O O . LEU A 1 100 ? 3.418 3.944 4.733 1.00 96.75 100 LEU A O 1
ATOM 772 N N . LYS A 1 101 ? 2.797 3.733 6.889 1.00 96.88 101 LYS A N 1
ATOM 773 C CA . LYS A 1 101 ? 4.017 3.026 7.317 1.00 96.88 101 LYS A CA 1
ATOM 774 C C . LYS A 1 101 ? 4.095 1.628 6.703 1.00 96.88 101 LYS A C 1
ATOM 776 O O . LYS A 1 101 ? 5.147 1.250 6.190 1.00 96.88 101 LYS A O 1
ATOM 781 N N . LEU A 1 102 ? 2.984 0.892 6.700 1.00 96.50 102 LEU A N 1
ATOM 782 C CA . LEU A 1 102 ? 2.885 -0.455 6.135 1.00 96.50 102 LEU A CA 1
ATOM 783 C C . LEU A 1 102 ? 3.224 -0.468 4.635 1.00 96.50 102 LEU A C 1
ATOM 785 O O . LEU A 1 102 ? 3.952 -1.341 4.169 1.00 96.50 102 LEU A O 1
ATOM 789 N N . LEU A 1 103 ? 2.765 0.537 3.883 1.00 96.81 103 LEU A N 1
ATOM 790 C CA . LEU A 1 103 ? 2.996 0.666 2.440 1.00 96.81 103 LEU A CA 1
ATOM 791 C C . LEU A 1 103 ? 4.455 0.971 2.064 1.00 96.81 103 LEU A C 1
ATOM 793 O O . LEU A 1 103 ? 4.817 0.840 0.890 1.00 96.81 103 LEU A O 1
ATOM 797 N N . LEU A 1 104 ? 5.316 1.344 3.016 1.00 95.69 104 LEU A N 1
ATOM 798 C CA . LEU A 1 104 ? 6.759 1.437 2.768 1.00 95.69 104 LEU A CA 1
ATOM 799 C C . LEU A 1 104 ? 7.370 0.047 2.543 1.00 95.69 104 LEU A C 1
ATOM 801 O O . LEU A 1 104 ? 8.280 -0.099 1.722 1.00 95.69 104 LEU A O 1
ATOM 805 N N . ASN A 1 105 ? 6.822 -0.988 3.190 1.00 95.75 105 ASN A N 1
ATOM 806 C CA . ASN A 1 105 ? 7.208 -2.368 2.934 1.00 95.75 105 ASN A CA 1
ATOM 807 C C . ASN A 1 105 ? 6.713 -2.799 1.542 1.00 95.75 105 ASN A C 1
ATOM 809 O O . ASN A 1 105 ? 5.529 -2.698 1.217 1.00 95.75 105 ASN A O 1
ATOM 813 N N . LYS A 1 106 ? 7.641 -3.275 0.703 1.00 95.31 106 LYS A N 1
ATOM 814 C CA . LYS A 1 106 ? 7.359 -3.649 -0.688 1.00 95.31 106 LYS A CA 1
ATOM 815 C C . LYS A 1 106 ? 6.319 -4.763 -0.794 1.00 95.31 106 LYS A C 1
ATOM 817 O O . LYS A 1 106 ? 5.387 -4.631 -1.582 1.00 95.31 106 LYS A O 1
ATOM 822 N N . ASP A 1 107 ? 6.451 -5.812 0.003 1.00 96.06 107 ASP A N 1
ATOM 823 C CA . ASP A 1 107 ? 5.597 -6.994 -0.098 1.00 96.06 107 ASP A CA 1
ATOM 824 C C . ASP A 1 107 ? 4.191 -6.694 0.423 1.00 96.06 107 ASP A C 1
ATOM 826 O O . ASP A 1 107 ? 3.197 -6.999 -0.239 1.00 96.06 107 ASP A O 1
ATOM 830 N N . LYS A 1 108 ? 4.094 -5.981 1.552 1.00 96.50 108 LYS A N 1
ATOM 831 C CA . LYS A 1 108 ? 2.805 -5.529 2.098 1.00 96.50 108 LYS A CA 1
ATOM 832 C C . LYS A 1 108 ? 2.101 -4.555 1.150 1.00 96.50 108 LYS A C 1
ATOM 834 O O . LYS A 1 108 ? 0.886 -4.633 0.984 1.00 96.50 108 LYS A O 1
ATOM 839 N N . ARG A 1 109 ? 2.845 -3.681 0.463 1.00 97.31 109 ARG A N 1
ATOM 840 C CA . ARG A 1 109 ? 2.293 -2.783 -0.564 1.00 97.31 109 ARG A CA 1
ATOM 841 C C . ARG A 1 109 ? 1.747 -3.538 -1.775 1.00 97.31 109 ARG A C 1
ATOM 843 O O . ARG A 1 109 ? 0.649 -3.221 -2.233 1.00 97.31 109 ARG A O 1
ATOM 850 N N . ILE A 1 110 ? 2.487 -4.524 -2.286 1.00 96.00 110 ILE A N 1
ATOM 851 C CA . ILE A 1 110 ? 2.028 -5.380 -3.392 1.00 96.00 110 ILE A CA 1
ATOM 852 C C . ILE A 1 110 ? 0.756 -6.126 -2.980 1.00 96.00 110 ILE A C 1
ATOM 854 O O . ILE A 1 110 ? -0.214 -6.149 -3.743 1.00 96.00 110 ILE A O 1
ATOM 858 N N . MET A 1 111 ? 0.731 -6.672 -1.761 1.00 96.75 111 MET A N 1
ATOM 859 C CA . MET A 1 111 ? -0.435 -7.349 -1.198 1.00 96.75 111 MET A CA 1
ATOM 860 C C . MET A 1 111 ? -1.646 -6.407 -1.132 1.00 96.75 111 MET A C 1
ATOM 862 O O . MET A 1 111 ? -2.679 -6.702 -1.728 1.00 96.75 111 MET A O 1
ATOM 866 N N . PHE A 1 112 ? -1.506 -5.232 -0.509 1.00 97.25 112 PHE A N 1
ATOM 867 C CA . PHE A 1 112 ? -2.571 -4.225 -0.410 1.00 97.25 112 PHE A CA 1
ATOM 868 C C . PHE A 1 112 ? -3.183 -3.874 -1.774 1.00 97.25 112 PHE A C 1
ATOM 870 O O . PHE A 1 112 ? -4.406 -3.851 -1.935 1.00 97.25 112 PHE A O 1
ATOM 877 N N . LEU A 1 113 ? -2.331 -3.625 -2.772 1.00 96.31 113 LEU A N 1
ATOM 878 C CA . LEU A 1 113 ? -2.765 -3.280 -4.124 1.00 96.31 113 LEU A CA 1
ATOM 879 C C . LEU A 1 113 ? -3.464 -4.447 -4.836 1.00 96.31 113 LEU A C 1
ATOM 881 O O . LEU A 1 113 ? -4.395 -4.207 -5.604 1.00 96.31 113 LEU A O 1
ATOM 885 N N . SER A 1 114 ? -3.071 -5.686 -4.544 1.00 96.12 114 SER A N 1
ATOM 886 C CA . SER A 1 114 ? -3.632 -6.896 -5.161 1.00 96.12 114 SER A CA 1
ATOM 887 C C . SER A 1 114 ? -4.922 -7.386 -4.489 1.00 96.12 114 SER A C 1
ATOM 889 O O . SER A 1 114 ? -5.724 -8.072 -5.120 1.00 96.12 114 SER A O 1
ATOM 891 N N . ILE A 1 115 ? -5.151 -7.027 -3.223 1.00 94.69 115 ILE A N 1
ATOM 892 C CA . ILE A 1 115 ? -6.351 -7.394 -2.464 1.00 94.69 115 ILE A CA 1
ATOM 893 C C . ILE A 1 115 ? -7.609 -6.731 -3.052 1.00 94.69 115 ILE A C 1
ATOM 895 O O . ILE A 1 115 ? -7.583 -5.581 -3.502 1.00 94.69 115 ILE A O 1
ATOM 899 N N . ASN A 1 116 ? -8.740 -7.449 -2.995 1.00 95.19 116 ASN A N 1
ATOM 900 C CA . ASN A 1 116 ? -10.046 -6.928 -3.396 1.00 95.19 116 ASN A CA 1
ATOM 901 C C . ASN A 1 116 ? -10.382 -5.645 -2.605 1.00 95.19 116 ASN A C 1
ATOM 903 O O . ASN A 1 116 ? -10.362 -5.682 -1.372 1.00 95.19 116 ASN A O 1
ATOM 907 N N . PRO A 1 117 ? -10.745 -4.531 -3.273 1.00 93.31 117 PRO A N 1
ATOM 908 C CA . PRO A 1 117 ? -11.005 -3.253 -2.611 1.00 93.31 117 PRO A CA 1
ATOM 909 C C . PRO A 1 117 ? -11.949 -3.336 -1.406 1.00 93.31 117 PRO A C 1
ATOM 911 O O . PRO A 1 117 ? -11.704 -2.665 -0.410 1.00 93.31 117 PRO A O 1
ATOM 914 N N . LYS A 1 118 ? -12.961 -4.214 -1.460 1.00 93.62 118 LYS A N 1
ATOM 915 C CA . LYS A 1 118 ? -13.987 -4.374 -0.415 1.00 93.62 118 LYS A CA 1
ATOM 916 C C . LYS A 1 118 ? -13.459 -4.928 0.910 1.00 93.62 118 LYS A C 1
ATOM 918 O O . LYS A 1 118 ? -14.125 -4.786 1.925 1.00 93.62 118 LYS A O 1
ATOM 923 N N . ILE A 1 119 ? -12.306 -5.599 0.902 1.00 96.06 119 ILE A N 1
ATOM 924 C CA . ILE A 1 119 ? -11.726 -6.228 2.102 1.00 96.06 119 ILE A CA 1
ATOM 925 C C . ILE A 1 119 ? -10.404 -5.580 2.526 1.00 96.06 119 ILE A C 1
ATOM 927 O O . ILE A 1 119 ? -9.804 -6.006 3.509 1.00 96.06 119 ILE A O 1
ATOM 931 N N . ARG A 1 120 ? -9.935 -4.542 1.817 1.00 96.31 120 ARG A N 1
ATOM 932 C C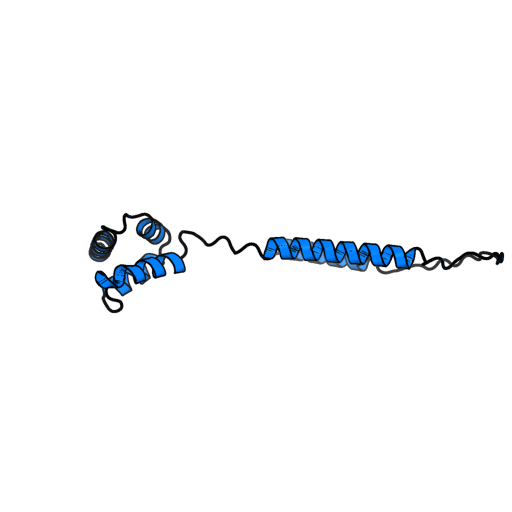A . ARG A 1 120 ? -8.654 -3.882 2.123 1.00 96.31 120 ARG A CA 1
ATOM 933 C C . ARG A 1 120 ? -8.630 -3.279 3.522 1.00 96.31 120 ARG A C 1
ATOM 935 O O . ARG A 1 120 ? -7.625 -3.393 4.209 1.00 96.31 120 ARG A O 1
ATOM 942 N N . VAL A 1 121 ? -9.732 -2.669 3.952 1.00 96.94 121 VAL A N 1
ATOM 943 C CA . VAL A 1 121 ? -9.827 -2.055 5.283 1.00 96.94 121 VAL A CA 1
ATOM 944 C C . VAL A 1 121 ? -9.804 -3.108 6.382 1.00 96.94 121 VAL A C 1
ATOM 946 O O . VAL A 1 121 ? -9.150 -2.906 7.400 1.00 96.94 121 VAL A O 1
ATOM 949 N N . LEU A 1 122 ? -10.468 -4.248 6.166 1.00 97.12 122 LEU A N 1
ATOM 950 C CA . LEU A 1 122 ? -10.404 -5.376 7.091 1.00 97.12 122 LEU A CA 1
ATOM 951 C C . LEU A 1 122 ? -8.970 -5.902 7.207 1.00 97.12 122 LEU A C 1
ATOM 953 O O . LEU A 1 122 ? -8.464 -6.031 8.313 1.00 97.12 122 LEU A O 1
ATOM 957 N N . TRP A 1 123 ? -8.296 -6.110 6.074 1.00 97.50 123 TRP A N 1
ATOM 958 C CA . TRP A 1 123 ? -6.899 -6.542 6.060 1.00 97.50 123 TRP A CA 1
ATOM 959 C C . TRP A 1 123 ? -5.973 -5.560 6.794 1.00 97.50 123 TRP A C 1
ATOM 961 O O . TRP A 1 123 ? -5.162 -5.986 7.609 1.00 97.50 123 TRP A O 1
ATOM 971 N N . LEU A 1 124 ? -6.133 -4.248 6.577 1.00 96.94 124 LEU A N 1
ATOM 972 C CA . LEU A 1 124 ? -5.358 -3.228 7.294 1.00 96.94 124 LEU A CA 1
ATOM 973 C C . LEU A 1 124 ? -5.568 -3.283 8.812 1.00 96.94 124 LEU A C 1
ATOM 975 O O . LEU A 1 124 ? -4.623 -3.041 9.555 1.00 96.94 124 LEU A O 1
ATOM 979 N N . LYS A 1 125 ? -6.791 -3.573 9.274 1.00 96.81 125 LYS A N 1
ATOM 980 C CA . LYS A 1 125 ? -7.090 -3.696 10.707 1.00 96.81 125 LYS A CA 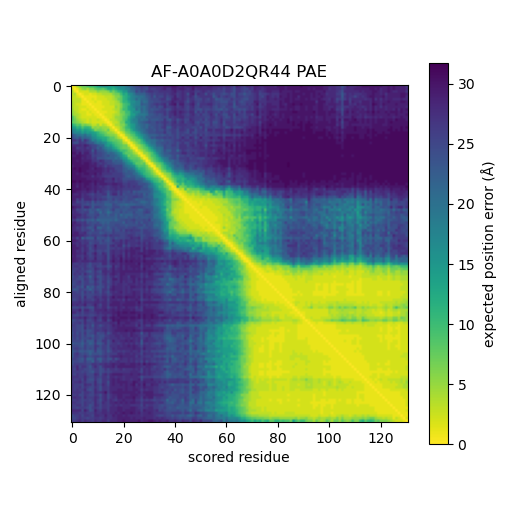1
ATOM 981 C C . LYS A 1 125 ? -6.412 -4.920 11.312 1.00 96.81 125 LYS A C 1
ATOM 983 O O . LYS A 1 125 ? -5.753 -4.772 12.330 1.00 96.81 125 LYS A O 1
ATOM 988 N N . THR A 1 126 ? -6.500 -6.073 10.649 1.00 97.06 126 THR A N 1
ATOM 989 C CA . THR A 1 126 ? -5.816 -7.298 11.088 1.00 97.06 126 THR A CA 1
ATOM 990 C C . THR A 1 126 ? -4.303 -7.090 11.174 1.00 97.06 126 THR A C 1
ATOM 992 O O . THR A 1 126 ? -3.698 -7.368 12.198 1.00 97.06 126 THR A O 1
ATOM 995 N N . GLU A 1 127 ? -3.697 -6.487 10.150 1.00 96.44 127 GLU A N 1
ATOM 996 C CA . GLU A 1 127 ? -2.259 -6.178 10.145 1.00 96.44 127 GLU A CA 1
ATOM 997 C C . GLU A 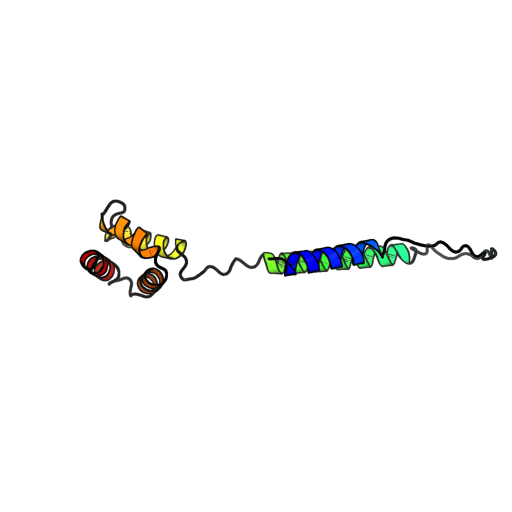1 127 ? -1.835 -5.217 11.269 1.00 96.44 127 GLU A C 1
ATOM 999 O O . GLU A 1 127 ? -0.707 -5.290 11.756 1.00 96.44 127 GLU A O 1
ATOM 1004 N N . MET A 1 128 ? -2.722 -4.298 11.667 1.00 95.94 128 MET A N 1
ATOM 1005 C CA . MET A 1 128 ? -2.478 -3.357 12.764 1.00 95.94 128 MET A CA 1
ATOM 1006 C C . MET A 1 128 ? -2.595 -4.024 14.138 1.00 95.94 128 MET A C 1
ATOM 1008 O O . MET A 1 128 ? -1.905 -3.605 15.059 1.00 95.94 128 MET A O 1
ATOM 1012 N N . GLU A 1 129 ? -3.466 -5.024 14.281 1.00 95.38 129 GLU A N 1
ATOM 1013 C CA . GLU A 1 129 ? -3.618 -5.821 15.506 1.00 95.38 129 GLU A CA 1
ATOM 1014 C C . GLU A 1 129 ? -2.440 -6.788 15.712 1.00 95.38 129 GLU A C 1
ATOM 1016 O O . GLU A 1 129 ? -2.050 -7.037 16.851 1.00 95.38 129 GLU A O 1
ATOM 1021 N N . ASP A 1 130 ? -1.849 -7.281 14.620 1.00 92.06 130 ASP A N 1
ATOM 1022 C CA . ASP A 1 130 ? -0.694 -8.190 14.628 1.00 92.06 130 ASP A CA 1
ATOM 1023 C C . ASP A 1 130 ? 0.671 -7.479 14.817 1.00 92.06 130 ASP A C 1
ATOM 1025 O O . ASP A 1 130 ? 1.705 -8.152 14.892 1.00 92.06 130 ASP A O 1
ATOM 1029 N N . SER A 1 131 ? 0.700 -6.137 14.850 1.00 86.38 131 SER A N 1
ATOM 1030 C CA . SER A 1 131 ? 1.918 -5.301 14.954 1.00 86.38 131 SER A CA 1
ATOM 1031 C C . SER A 1 131 ? 2.202 -4.812 16.371 1.00 86.38 131 SER A C 1
ATOM 1033 O O . SER A 1 131 ? 3.397 -4.798 16.746 1.00 86.38 131 SER A O 1
#

Mean predicted aligned error: 18.09 Å

pLDDT: mean 78.62, std 18.94, range [34.66, 97.5]

Foldseek 3Di:
DVVVVVVVVVVVVVVVVPPDDDDDDDDDDDDDDDD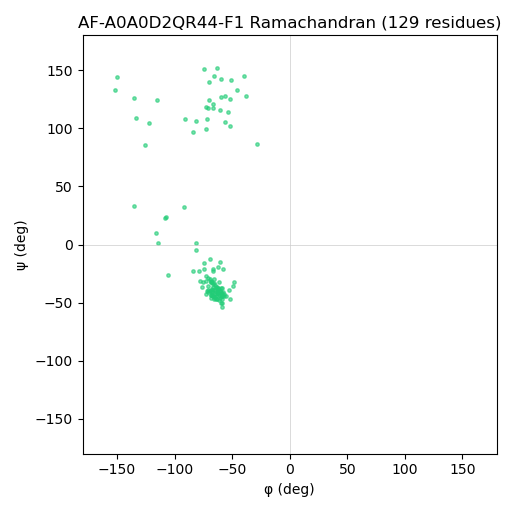DPPPDPVNVVVVVVVVVVVVVVVVVVVVVPPDPPPDCLDLVNLVVLLVVVCVLVPCPDPLNVLSNVQSVDSVSSVVLSPDDSVCSSVVSVVVVVVD

Organism: Gossypium raimondii (NCBI:txid29730)

Radius of gyration: 32.44 Å; Cα contacts (8 Å, |Δi|>4): 42; chains: 1; bounding box: 68×34×82 Å

Secondary structure (DSSP, 8-state):
-HHHHHHHHHHHHHHHHT----------------------HHHHHHHHHHHHHHHHHHHHHHHHTS-----TT-HHHHHHHHHHTTTTS-TTSHHHHHHHHHTTSHHHHHHHHHS-GGGHHHHHHHHHH--